Protein AF-A0A850QUP6-F1 (afdb_monomer)

Structure (mmCIF, N/CA/C/O backbone):
data_AF-A0A850QUP6-F1
#
_entry.id   AF-A0A850QUP6-F1
#
loop_
_atom_site.group_PDB
_atom_site.id
_atom_site.type_symbol
_atom_site.label_atom_id
_atom_site.label_alt_id
_atom_site.label_comp_id
_atom_site.label_asym_id
_atom_site.label_entity_id
_atom_site.label_seq_id
_atom_site.pdbx_PDB_ins_code
_atom_site.Cartn_x
_atom_site.Cartn_y
_atom_site.Cartn_z
_atom_site.occupancy
_atom_site.B_iso_or_equiv
_atom_site.auth_seq_id
_atom_site.auth_comp_id
_atom_site.auth_asym_id
_atom_site.auth_atom_id
_atom_site.pdbx_PDB_model_num
ATOM 1 N N . MET A 1 1 ? 4.130 9.018 -9.976 1.00 72.56 1 MET A N 1
ATOM 2 C CA . MET A 1 1 ? 3.467 9.666 -8.815 1.00 72.56 1 MET A CA 1
ATOM 3 C C . MET A 1 1 ? 4.511 10.299 -7.905 1.00 72.56 1 MET A C 1
ATOM 5 O O . MET A 1 1 ? 5.604 9.757 -7.7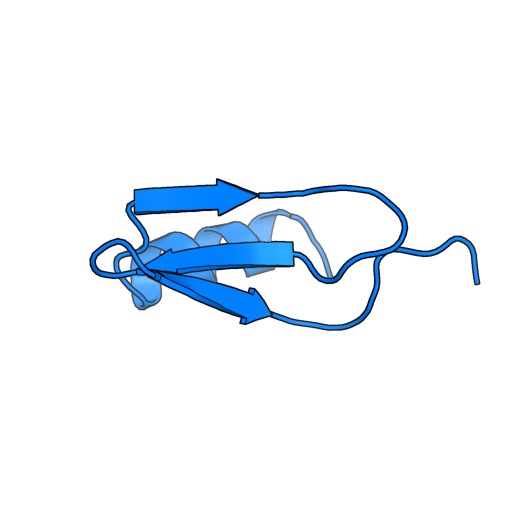87 1.00 72.56 1 MET A O 1
ATOM 9 N N . LYS A 1 2 ? 4.202 11.434 -7.272 1.00 90.00 2 LYS A N 1
ATOM 10 C CA . LYS A 1 2 ? 5.041 12.043 -6.224 1.00 90.00 2 LYS A CA 1
ATOM 11 C C . LYS A 1 2 ? 4.695 11.439 -4.861 1.00 90.00 2 LYS A C 1
ATOM 13 O O . LYS A 1 2 ? 3.537 11.123 -4.602 1.00 90.00 2 LYS A O 1
ATOM 18 N N . LEU A 1 3 ? 5.670 11.355 -3.953 1.00 92.50 3 LEU A N 1
ATOM 19 C CA . LEU A 1 3 ? 5.458 10.805 -2.605 1.00 92.50 3 LEU A CA 1
ATOM 20 C C . LEU A 1 3 ? 4.307 11.498 -1.854 1.00 92.50 3 LEU A C 1
ATOM 22 O O . LEU A 1 3 ? 3.498 10.828 -1.223 1.00 92.50 3 LEU A O 1
ATOM 26 N N . GLN A 1 4 ? 4.183 12.823 -1.974 1.00 95.81 4 GLN A N 1
ATOM 27 C CA . GLN A 1 4 ? 3.109 13.576 -1.318 1.00 95.81 4 GLN A CA 1
ATOM 28 C C . GLN A 1 4 ? 1.706 13.129 -1.758 1.00 95.81 4 GLN A C 1
ATOM 30 O O . GLN A 1 4 ? 0.801 13.053 -0.935 1.00 95.81 4 GLN A O 1
ATOM 35 N N . GLU A 1 5 ? 1.520 12.804 -3.039 1.00 94.06 5 GLU A N 1
ATOM 36 C CA . GLU A 1 5 ? 0.227 12.351 -3.574 1.00 94.06 5 GLU A CA 1
ATOM 37 C C . GLU A 1 5 ? -0.168 11.002 -2.965 1.00 94.06 5 GLU A C 1
ATOM 39 O O . GLU A 1 5 ? -1.332 10.764 -2.652 1.00 94.06 5 GLU A O 1
ATOM 44 N N . ILE A 1 6 ? 0.818 10.130 -2.746 1.00 94.62 6 ILE A N 1
ATOM 45 C CA . ILE A 1 6 ? 0.620 8.836 -2.095 1.00 94.62 6 ILE A CA 1
ATOM 46 C C . ILE A 1 6 ? 0.279 9.020 -0.615 1.00 94.62 6 ILE A C 1
ATOM 48 O O . ILE A 1 6 ? -0.656 8.396 -0.120 1.00 94.62 6 ILE A O 1
ATOM 52 N N . LEU A 1 7 ? 1.008 9.891 0.087 1.00 97.00 7 LEU A N 1
ATOM 53 C CA . LEU A 1 7 ? 0.758 10.170 1.501 1.00 97.00 7 LEU A CA 1
ATOM 54 C C . LEU A 1 7 ? -0.631 10.782 1.727 1.00 97.00 7 LEU A C 1
ATOM 56 O O . LEU A 1 7 ? -1.286 10.443 2.709 1.00 9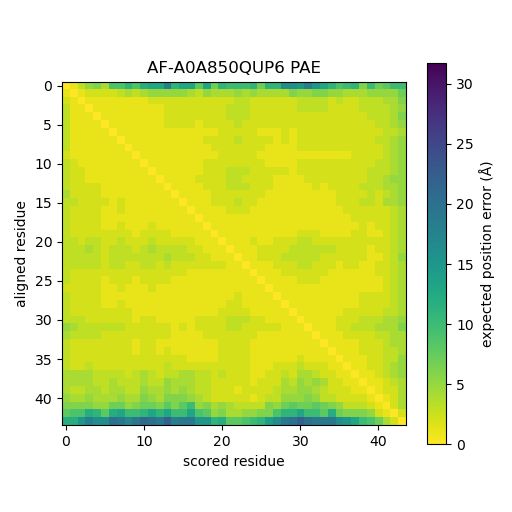7.00 7 LEU A O 1
ATOM 60 N N . ASN A 1 8 ? -1.127 11.605 0.800 1.00 97.56 8 ASN A N 1
ATOM 61 C CA . ASN A 1 8 ? -2.509 12.083 0.853 1.00 97.56 8 ASN A CA 1
ATOM 62 C C . ASN A 1 8 ? -3.505 10.911 0.776 1.00 97.56 8 ASN A C 1
ATOM 64 O O . ASN A 1 8 ? -4.430 10.842 1.582 1.00 97.56 8 ASN A O 1
ATOM 68 N N . GLN A 1 9 ? -3.268 9.933 -0.108 1.00 96.50 9 GLN A N 1
ATOM 69 C CA . GLN A 1 9 ? -4.120 8.741 -0.206 1.00 96.50 9 GLN A CA 1
ATOM 70 C C . GLN A 1 9 ? -4.066 7.841 1.036 1.00 96.50 9 GLN A C 1
ATOM 72 O O . GLN A 1 9 ? -5.079 7.222 1.364 1.00 96.50 9 GLN A O 1
ATOM 77 N N . VAL A 1 10 ? -2.931 7.775 1.747 1.00 97.69 10 VAL A N 1
ATOM 78 C CA . VAL A 1 10 ? -2.834 7.067 3.040 1.00 97.69 10 VAL A CA 1
ATOM 79 C C . VAL A 1 10 ? -3.854 7.640 4.023 1.00 97.69 10 VAL A C 1
ATOM 81 O O . VAL A 1 10 ? -4.623 6.893 4.627 1.00 97.69 10 VAL A O 1
ATOM 84 N N . VAL A 1 11 ? -3.903 8.969 4.140 1.00 98.12 11 VAL A N 1
ATOM 85 C CA . VAL A 1 11 ? -4.816 9.666 5.054 1.00 98.12 11 VAL A CA 1
ATOM 86 C C . VAL A 1 11 ? -6.269 9.535 4.594 1.00 98.12 11 VAL A C 1
ATOM 88 O O . VAL A 1 11 ? -7.125 9.148 5.388 1.00 98.12 11 VAL A O 1
ATOM 91 N N . GLU A 1 12 ? -6.554 9.804 3.317 1.00 98.00 12 GLU A N 1
ATOM 92 C CA . GLU A 1 12 ? -7.912 9.755 2.752 1.00 98.00 12 GLU A CA 1
ATOM 93 C C . GLU A 1 12 ? -8.559 8.374 2.900 1.00 98.00 12 GLU A C 1
ATOM 95 O O . GLU A 1 12 ? -9.739 8.266 3.238 1.00 98.00 12 GLU A O 1
ATOM 100 N N . A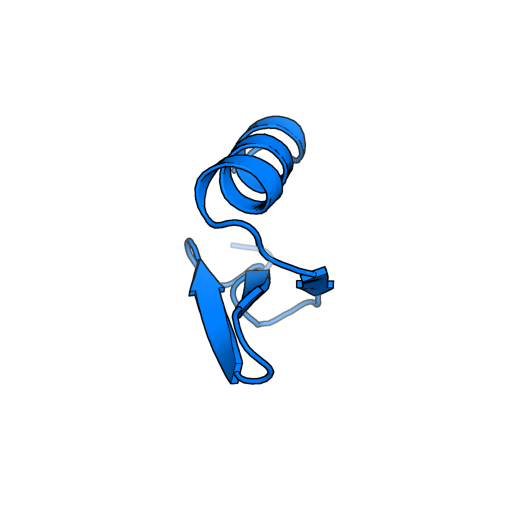RG A 1 13 ? -7.780 7.310 2.684 1.00 97.62 13 ARG A N 1
ATOM 101 C CA . ARG A 1 13 ? -8.257 5.923 2.761 1.00 97.62 13 ARG A CA 1
ATOM 102 C C . ARG A 1 13 ? -8.115 5.308 4.150 1.00 97.62 13 ARG A C 1
ATOM 104 O O . ARG A 1 13 ? -8.452 4.141 4.315 1.00 97.62 13 ARG A O 1
ATOM 111 N N . LYS A 1 14 ? -7.623 6.071 5.134 1.00 97.94 14 LYS A N 1
ATOM 112 C CA . LYS A 1 14 ? -7.328 5.592 6.495 1.00 97.94 14 LYS A CA 1
ATOM 113 C C . LYS A 1 14 ? -6.437 4.343 6.493 1.00 97.94 14 LYS A C 1
ATOM 115 O O . LYS A 1 14 ? -6.635 3.430 7.292 1.00 97.94 14 LYS A O 1
ATOM 120 N N . ALA A 1 15 ? -5.473 4.298 5.576 1.00 98.50 15 ALA A N 1
ATOM 121 C CA . ALA A 1 15 ? -4.516 3.208 5.524 1.00 98.50 15 ALA A CA 1
ATOM 122 C C . ALA A 1 15 ? -3.578 3.281 6.737 1.00 98.50 15 ALA A C 1
ATOM 124 O O . ALA A 1 15 ? -3.112 4.361 7.101 1.00 98.50 15 ALA A O 1
ATOM 125 N N . SER A 1 16 ? -3.291 2.135 7.353 1.00 98.44 16 SER A N 1
ATOM 126 C CA . SER A 1 16 ? -2.348 2.051 8.472 1.00 98.44 16 SER A CA 1
ATOM 127 C C . SER A 1 16 ? -0.899 2.138 8.003 1.00 98.44 16 SER A C 1
ATOM 129 O O . SER A 1 16 ? -0.054 2.686 8.703 1.00 98.44 16 SER A O 1
ATOM 131 N N . ASP A 1 17 ? -0.624 1.605 6.811 1.00 98.38 17 ASP A N 1
ATOM 132 C CA . ASP A 1 17 ? 0.723 1.440 6.281 1.00 98.38 17 ASP A CA 1
ATOM 133 C C . ASP A 1 17 ? 0.762 1.741 4.778 1.00 98.38 17 ASP A C 1
ATOM 135 O O . ASP A 1 17 ? -0.192 1.468 4.038 1.00 98.38 17 ASP A O 1
ATOM 139 N N . LEU A 1 18 ? 1.909 2.251 4.333 1.00 97.94 18 LEU A N 1
ATOM 140 C CA . LEU A 1 18 ? 2.284 2.420 2.934 1.00 97.94 18 LEU A CA 1
ATOM 141 C C . LEU A 1 18 ? 3.521 1.566 2.650 1.00 97.94 18 LEU A C 1
ATOM 143 O O . LEU A 1 18 ? 4.558 1.745 3.286 1.00 97.94 18 LEU A O 1
ATOM 147 N N . TYR A 1 19 ? 3.430 0.692 1.653 1.00 97.62 19 TYR A N 1
ATOM 148 C CA . TYR A 1 19 ? 4.539 -0.122 1.170 1.00 97.62 19 TYR A CA 1
ATOM 149 C C . TYR A 1 19 ? 5.018 0.397 -0.184 1.00 97.62 19 TYR A C 1
ATOM 151 O O . TYR A 1 19 ? 4.223 0.579 -1.108 1.00 97.62 19 TYR A O 1
ATOM 159 N N . ILE A 1 20 ? 6.330 0.603 -0.296 1.00 96.00 20 ILE A N 1
ATOM 160 C CA . ILE A 1 20 ? 7.016 1.034 -1.516 1.00 96.00 20 ILE A CA 1
ATOM 161 C C . ILE A 1 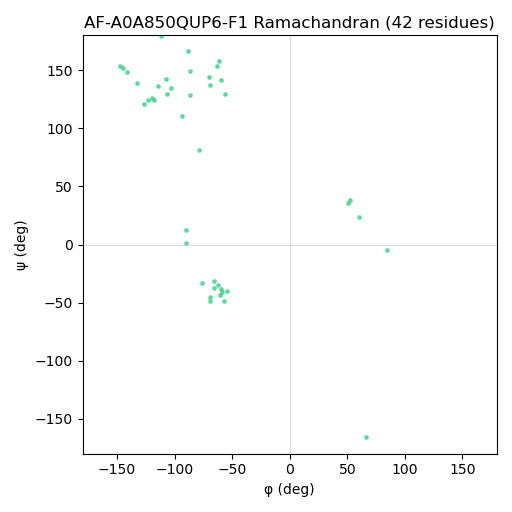20 ? 8.142 0.034 -1.776 1.00 96.00 20 ILE A C 1
ATOM 163 O O . ILE A 1 20 ? 9.014 -0.149 -0.928 1.00 96.00 20 ILE A O 1
ATOM 167 N N . THR A 1 21 ? 8.119 -0.617 -2.936 1.00 94.19 21 THR A N 1
ATOM 168 C CA . THR A 1 21 ? 9.166 -1.543 -3.380 1.00 94.19 21 THR A CA 1
ATOM 169 C C . THR A 1 21 ? 9.293 -1.486 -4.897 1.00 94.19 21 THR A C 1
ATOM 171 O O . THR A 1 21 ? 8.335 -1.130 -5.582 1.00 94.19 21 THR A O 1
ATOM 174 N N . VAL A 1 22 ? 10.476 -1.815 -5.413 1.00 94.06 22 VAL A N 1
ATOM 175 C CA . VAL A 1 22 ? 10.708 -1.941 -6.858 1.00 94.06 22 VAL A CA 1
ATOM 176 C C . VAL A 1 22 ? 9.866 -3.068 -7.450 1.00 94.06 22 VAL A C 1
ATOM 178 O O . VAL A 1 22 ? 9.514 -4.014 -6.740 1.00 94.06 22 VAL A O 1
ATOM 181 N N . ASP A 1 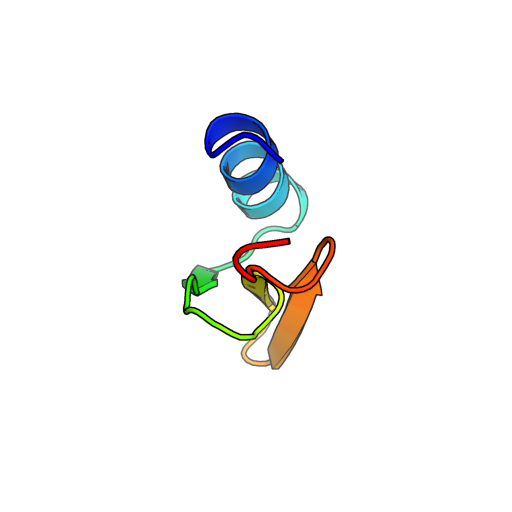23 ? 9.561 -2.946 -8.741 1.00 94.19 23 ASP A N 1
ATOM 182 C CA . ASP A 1 23 ? 8.846 -3.946 -9.543 1.00 94.19 23 ASP A CA 1
ATOM 183 C C . ASP A 1 23 ? 7.427 -4.261 -9.022 1.00 94.19 23 ASP A C 1
ATOM 185 O O . ASP A 1 23 ? 6.855 -5.313 -9.302 1.00 94.19 23 ASP A O 1
ATOM 189 N N . SER A 1 24 ? 6.830 -3.325 -8.276 1.00 94.75 24 SER A N 1
ATOM 190 C CA . SER A 1 24 ? 5.458 -3.398 -7.763 1.00 94.75 24 SER A CA 1
ATOM 191 C C . SER A 1 24 ? 4.813 -2.010 -7.743 1.00 94.75 24 SER A C 1
ATOM 193 O O . SER A 1 24 ? 5.520 -1.015 -7.560 1.00 94.75 24 SER A O 1
ATOM 195 N N . PRO A 1 25 ? 3.477 -1.899 -7.862 1.00 95.25 25 PRO A N 1
ATOM 196 C CA . PRO A 1 25 ? 2.783 -0.687 -7.446 1.00 95.25 25 PRO A C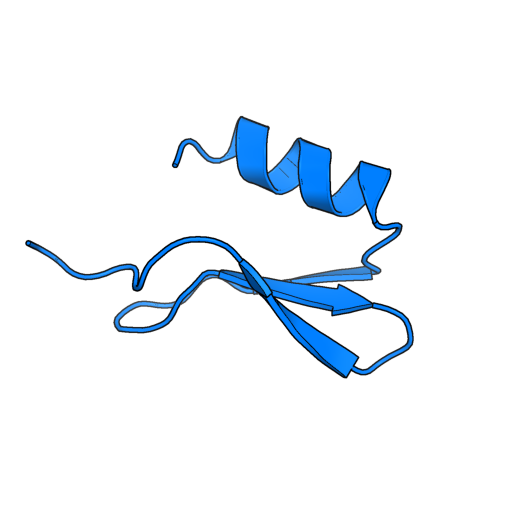A 1
ATOM 197 C C . PRO A 1 25 ? 2.983 -0.441 -5.946 1.00 95.25 25 PRO A C 1
ATOM 199 O O . PRO A 1 25 ? 3.240 -1.377 -5.175 1.00 95.25 25 PRO A O 1
ATOM 202 N N . CYS A 1 26 ? 2.816 0.811 -5.514 1.00 96.56 26 CYS A N 1
ATOM 203 C CA . CYS A 1 26 ? 2.703 1.111 -4.088 1.00 96.56 26 CYS A CA 1
ATOM 204 C C . CYS A 1 26 ? 1.496 0.366 -3.512 1.00 96.56 26 CYS A C 1
ATOM 206 O O . CYS A 1 26 ? 0.448 0.294 -4.154 1.00 96.56 26 CYS A O 1
ATOM 208 N N . LEU A 1 27 ? 1.611 -0.150 -2.290 1.00 97.94 27 LEU A N 1
ATOM 209 C CA . LEU A 1 27 ? 0.495 -0.815 -1.617 1.00 97.94 27 LEU A CA 1
ATOM 210 C C . LEU A 1 27 ? 0.076 -0.019 -0.387 1.00 97.94 27 LEU A C 1
ATOM 212 O O . LEU A 1 27 ? 0.916 0.411 0.402 1.00 97.94 27 LEU A O 1
ATOM 216 N N . LEU A 1 28 ? -1.229 0.132 -0.198 1.00 98.44 28 LEU A N 1
ATOM 217 C CA . LEU A 1 28 ? -1.821 0.646 1.031 1.00 98.44 28 LEU A CA 1
ATOM 218 C C . LEU A 1 28 ? -2.407 -0.505 1.829 1.00 98.44 28 LEU A C 1
ATOM 220 O O . LEU A 1 28 ? -3.116 -1.343 1.271 1.00 98.44 28 LEU A O 1
ATOM 224 N N . LYS A 1 29 ? -2.157 -0.525 3.135 1.00 98.56 29 LYS A N 1
ATOM 225 C CA . LYS A 1 29 ? -2.826 -1.462 4.034 1.00 98.56 29 LYS A CA 1
ATOM 226 C C . LYS A 1 29 ? -4.057 -0.807 4.642 1.00 98.56 29 LYS A C 1
ATOM 228 O O . LYS A 1 29 ? -3.925 0.104 5.453 1.00 98.56 29 LYS A O 1
ATOM 233 N N . VAL A 1 30 ? -5.238 -1.269 4.252 1.00 98.44 30 VAL A N 1
ATOM 234 C CA . VAL A 1 30 ? -6.532 -0.787 4.758 1.00 98.44 30 VAL A CA 1
ATOM 235 C C . VAL A 1 30 ? -7.237 -1.973 5.400 1.00 98.44 30 VAL A C 1
ATOM 237 O O . VAL A 1 30 ? -7.327 -3.035 4.792 1.00 98.44 30 VAL A O 1
ATOM 240 N N . ASP A 1 31 ? -7.650 -1.828 6.660 1.00 97.88 31 ASP A N 1
ATOM 241 C CA . ASP A 1 31 ? -8.317 -2.887 7.436 1.00 97.88 31 ASP A CA 1
ATOM 242 C C . ASP A 1 31 ? -7.576 -4.241 7.413 1.00 97.88 31 ASP A C 1
ATOM 244 O O . ASP A 1 31 ? -8.166 -5.319 7.391 1.00 97.88 31 ASP A O 1
ATOM 248 N N . GLY A 1 32 ? -6.239 -4.187 7.408 1.00 97.50 32 GLY A N 1
ATOM 249 C CA . GLY A 1 32 ? -5.378 -5.370 7.392 1.00 97.50 32 GLY A CA 1
ATOM 250 C C . GLY A 1 32 ? -5.096 -5.963 6.007 1.00 97.50 32 GLY A C 1
ATOM 251 O O . GLY A 1 32 ? -4.263 -6.865 5.919 1.00 97.50 32 GLY A O 1
ATOM 252 N N . VAL A 1 33 ? -5.712 -5.446 4.940 1.00 98.44 33 VAL A N 1
ATOM 253 C CA . VAL A 1 33 ? -5.592 -5.953 3.562 1.00 98.44 33 VAL A CA 1
ATOM 254 C C . VAL A 1 33 ? -4.754 -5.008 2.701 1.00 98.44 33 VAL A C 1
ATOM 256 O O . VAL A 1 33 ? -4.828 -3.790 2.843 1.00 98.44 33 VAL A O 1
ATOM 259 N N . LEU A 1 34 ? -3.932 -5.570 1.810 1.00 98.31 34 LEU A N 1
ATOM 260 C CA . LEU A 1 34 ? -3.089 -4.805 0.890 1.00 98.31 34 LEU A CA 1
ATOM 261 C C . LEU A 1 34 ? -3.846 -4.457 -0.395 1.00 98.31 34 LEU A C 1
ATOM 263 O O . LEU A 1 34 ? -4.379 -5.335 -1.071 1.00 98.31 34 LEU A O 1
ATOM 267 N N . HIS A 1 35 ? -3.824 -3.176 -0.752 1.00 98.00 35 HIS A N 1
ATOM 268 C CA . HIS A 1 35 ? -4.457 -2.638 -1.950 1.00 98.00 35 HIS A CA 1
ATOM 269 C C . HIS A 1 35 ? -3.426 -1.910 -2.818 1.00 98.00 35 HIS A C 1
ATOM 271 O O . HIS A 1 35 ? -2.780 -0.984 -2.319 1.00 98.00 35 HIS A O 1
ATOM 277 N N . PRO A 1 36 ? -3.270 -2.281 -4.100 1.00 96.75 36 PRO A N 1
ATOM 278 C CA . PRO A 1 36 ? -2.360 -1.584 -4.998 1.00 96.75 36 PRO A CA 1
ATOM 279 C C . PRO A 1 36 ? -2.879 -0.188 -5.353 1.00 96.75 36 PRO A C 1
ATOM 281 O O . PRO A 1 36 ? -4.085 0.018 -5.519 1.00 96.75 36 PRO A O 1
ATOM 284 N N . ILE A 1 37 ? -1.959 0.767 -5.489 1.00 94.94 37 ILE A N 1
ATOM 285 C CA . ILE A 1 37 ? -2.221 2.121 -5.976 1.00 94.94 37 ILE A CA 1
ATOM 286 C C . ILE A 1 37 ? -1.188 2.513 -7.037 1.00 94.94 37 ILE A C 1
ATOM 288 O O . ILE A 1 37 ? 0.010 2.282 -6.871 1.00 94.94 37 ILE A O 1
ATOM 292 N N . GLY A 1 38 ? -1.660 3.181 -8.089 1.00 90.94 38 GLY A N 1
ATOM 293 C CA . GLY A 1 38 ? -0.808 3.622 -9.191 1.00 90.94 38 GLY A CA 1
ATOM 294 C C . GLY A 1 38 ? -0.224 2.469 -10.007 1.00 90.94 38 GLY A C 1
ATOM 295 O O . GLY A 1 38 ? -0.679 1.329 -9.915 1.00 90.94 38 GLY A O 1
ATOM 296 N N . ASP A 1 39 ? 0.780 2.805 -10.809 1.00 91.81 39 ASP A N 1
ATOM 297 C CA . ASP A 1 39 ? 1.485 1.870 -11.684 1.00 91.81 39 ASP A CA 1
ATOM 298 C C . ASP A 1 39 ? 2.667 1.205 -10.973 1.00 91.81 39 ASP A C 1
ATOM 300 O O . ASP A 1 39 ? 3.111 1.642 -9.906 1.00 91.81 39 ASP A O 1
ATOM 304 N N . THR A 1 40 ? 3.195 0.151 -11.593 1.00 92.69 40 THR A N 1
ATOM 305 C CA . THR A 1 40 ? 4.422 -0.515 -11.154 1.00 92.69 40 THR A CA 1
ATOM 306 C C . THR A 1 40 ? 5.578 0.478 -11.086 1.00 92.69 40 THR A C 1
ATOM 308 O O . THR A 1 40 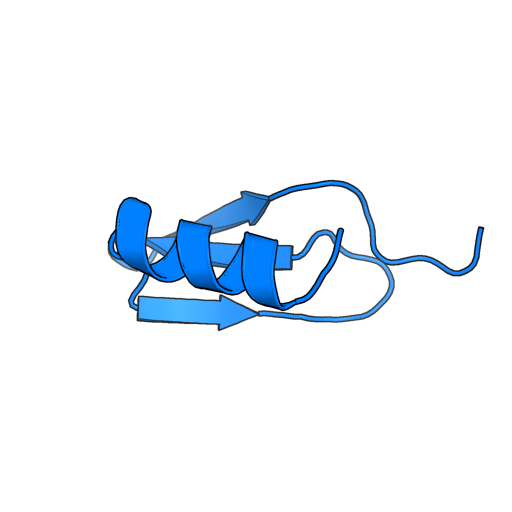? 5.845 1.207 -12.038 1.00 92.69 40 THR A O 1
ATOM 311 N N . LEU A 1 41 ? 6.285 0.498 -9.955 1.00 86.19 41 LEU A N 1
ATOM 312 C CA . LEU A 1 41 ? 7.509 1.274 -9.792 1.00 86.19 41 LEU A CA 1
ATOM 313 C C . LEU A 1 41 ? 8.681 0.541 -10.454 1.00 86.19 41 LEU A C 1
ATOM 315 O O . LEU A 1 41 ? 9.449 -0.158 -9.788 1.00 86.19 41 LEU A O 1
ATOM 319 N N . ASP A 1 42 ? 8.795 0.698 -11.767 1.00 86.94 42 ASP A N 1
ATOM 320 C CA . ASP A 1 42 ? 9.910 0.203 -12.569 1.00 86.94 42 ASP A CA 1
ATOM 321 C C . ASP A 1 42 ? 10.764 1.359 -13.138 1.00 86.94 42 ASP A C 1
ATOM 323 O O . ASP A 1 42 ? 10.561 2.534 -12.826 1.00 86.94 42 ASP A O 1
ATOM 327 N N . ARG A 1 43 ? 11.818 1.016 -13.888 1.00 76.62 43 ARG A N 1
ATOM 328 C CA . ARG A 1 43 ? 12.793 1.972 -14.448 1.00 76.62 43 ARG A CA 1
ATOM 329 C C . ARG A 1 43 ? 12.417 2.502 -15.842 1.00 76.62 43 ARG A C 1
ATOM 331 O O . ARG A 1 43 ? 13.315 3.030 -16.502 1.00 76.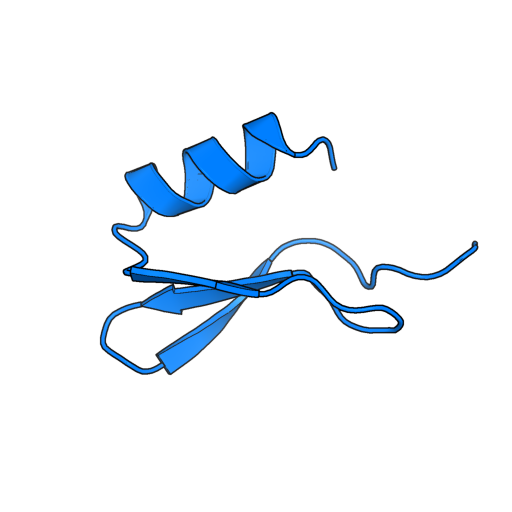62 43 ARG A O 1
ATOM 338 N N . THR A 1 44 ? 11.187 2.286 -16.320 1.00 63.09 44 THR A N 1
ATOM 339 C CA . THR A 1 44 ? 10.814 2.667 -17.697 1.00 63.09 44 THR A CA 1
ATOM 340 C C . THR A 1 44 ? 10.835 4.170 -17.953 1.00 63.09 44 THR A C 1
ATOM 342 O O . THR A 1 44 ? 10.598 4.969 -17.017 1.00 63.09 44 THR A O 1
#

Foldseek 3Di:
DDPVVVVVVCVVQVFPDWDDDAQFAIWTHHPNDTDGDDDGRYDD

pLDDT: mean 94.08, std 7.13, range [63.09, 98.56]

Secondary structure (DSSP, 8-state):
--HHHHHHHHHHTT-SEEE--TTS-EEEEETTEEEEESS-----

Organism: Photobacterium damselae subsp. damselae (NCBI:txid85581)

Solvent-accessible surface area (backbone atoms only — not comparable to full-atom values): 2719 Å² total; per-residue (Å²): 138,57,70,68,64,52,54,50,48,34,62,76,64,63,29,82,45,78,46,82,55,78,79,29,37,36,30,36,28,40,96,88,42,81,41,80,45,85,64,62,43,64,91,126

Mean predicted aligned error: 2.64 Å

Sequence (44 aa):
MKLQEILNQVVERKASDLYITVDSPCLLKVDGVLHPIGDTLDRT

Radius of gyration: 10.1 Å; Cα contacts (8 Å, |Δi|>4): 66; chains: 1; bounding box: 21×20×26 Å

Nearest PDB structures (foldseek):
  3jvv-assembly1_B-2  TM=9.452E-01  e=7.062E-02  Pseudomonas aeruginosa
  3jvv-assembly1_A-2  TM=9.468E-01  e=7.543E-02  Pseudomonas aeruginosa
  3jvv-assembly1_C-2  TM=9.473E-01  e=8.606E-02  Pseudomonas aeruginosa
  5zfq-assembly1_A  TM=9.237E-01  e=9.192E-02  Geobacter sulfurreducens PCA
  3jvu-asse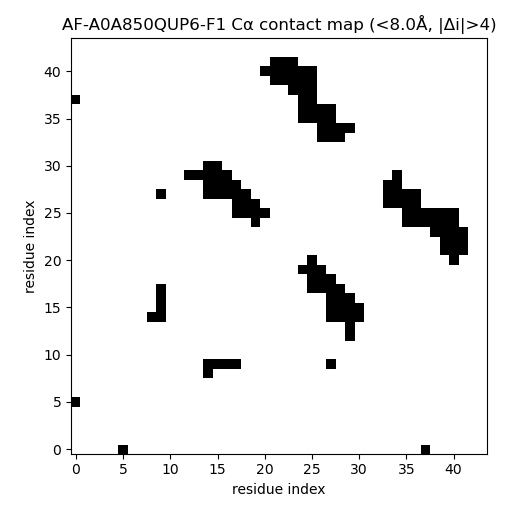mbly1_C-2  TM=9.462E-01  e=2.470E-01  Pseudomonas aeruginosa